Protein AF-A0A7X6S713-F1 (afdb_monomer_lite)

pLDDT: mean 85.96, std 11.13, range [54.59, 96.81]

Structure (mmCIF, N/CA/C/O backbone):
data_AF-A0A7X6S713-F1
#
_entry.id   AF-A0A7X6S713-F1
#
loop_
_atom_site.group_PDB
_atom_site.id
_atom_site.type_symbol
_atom_site.label_a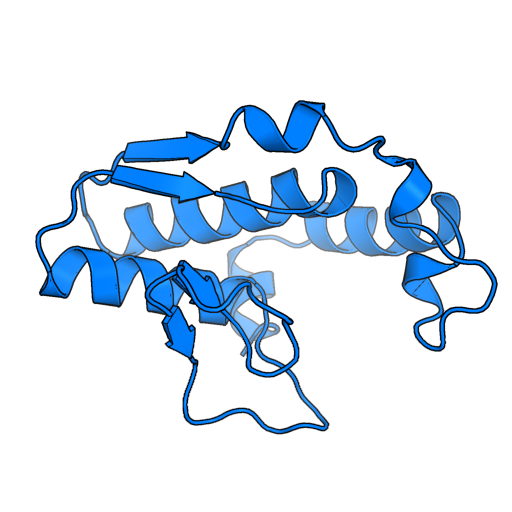tom_id
_atom_site.label_alt_id
_atom_site.label_comp_id
_atom_site.label_asym_id
_atom_site.label_entity_id
_atom_site.label_seq_id
_atom_site.pdbx_PDB_ins_code
_atom_site.Cartn_x
_atom_site.Cartn_y
_atom_site.Cartn_z
_atom_site.occupancy
_atom_site.B_iso_or_equiv
_atom_site.auth_seq_id
_atom_site.auth_comp_id
_atom_site.auth_asym_id
_atom_site.auth_atom_id
_atom_site.pdbx_PDB_model_num
ATOM 1 N N . MET A 1 1 ? -12.293 10.058 -0.922 1.00 71.44 1 MET A N 1
ATOM 2 C CA . MET A 1 1 ? -10.962 9.510 -1.244 1.00 71.44 1 MET A CA 1
ATOM 3 C C . MET A 1 1 ? -9.883 10.324 -0.546 1.00 71.44 1 MET A C 1
ATOM 5 O O . MET A 1 1 ? -10.041 11.534 -0.443 1.00 71.44 1 MET A O 1
ATOM 9 N N . TYR A 1 2 ? -8.839 9.679 -0.028 1.00 68.50 2 TYR A N 1
ATOM 10 C CA . TYR A 1 2 ? -7.678 10.348 0.569 1.00 68.50 2 TYR A CA 1
ATOM 11 C C . TYR A 1 2 ? -6.444 9.944 -0.227 1.00 68.50 2 TYR A C 1
ATOM 13 O O . TYR A 1 2 ? -6.177 8.750 -0.354 1.00 68.50 2 TYR A O 1
ATOM 21 N N . THR A 1 3 ? -5.769 10.914 -0.831 1.00 67.75 3 THR A N 1
ATOM 22 C CA . THR A 1 3 ? -4.793 10.662 -1.899 1.00 67.75 3 THR A CA 1
ATOM 23 C C . THR A 1 3 ? -3.830 11.836 -2.065 1.00 67.75 3 THR A C 1
ATOM 25 O O . THR A 1 3 ? -3.992 12.869 -1.411 1.00 67.75 3 THR A O 1
ATOM 28 N N . GLN A 1 4 ? -2.832 11.636 -2.920 1.00 68.19 4 GLN A N 1
ATOM 29 C CA . GLN A 1 4 ? -1.803 12.604 -3.288 1.00 68.19 4 GLN A CA 1
ATOM 30 C C . GLN A 1 4 ? -2.297 13.593 -4.353 1.00 68.19 4 GLN A C 1
ATOM 32 O O . GLN A 1 4 ? -3.307 13.318 -5.009 1.00 68.19 4 GLN A O 1
ATOM 37 N N . LEU A 1 5 ? -1.626 14.739 -4.511 1.00 63.94 5 LEU A N 1
ATOM 38 C CA . LEU A 1 5 ? -2.022 15.808 -5.443 1.00 63.94 5 LEU A CA 1
ATOM 39 C C . LEU A 1 5 ? -1.841 15.423 -6.915 1.00 63.94 5 LEU A C 1
ATOM 41 O O . LEU A 1 5 ? -2.551 15.941 -7.772 1.00 63.94 5 LEU A O 1
ATOM 45 N N . ASP A 1 6 ? -0.914 14.515 -7.214 1.00 63.25 6 ASP A N 1
ATOM 46 C CA . ASP A 1 6 ? -0.593 14.061 -8.572 1.00 63.25 6 ASP A CA 1
ATOM 47 C C . ASP A 1 6 ? -1.580 13.016 -9.123 1.00 63.25 6 ASP A C 1
ATOM 49 O O . ASP A 1 6 ? -1.460 12.578 -10.270 1.00 63.25 6 ASP A O 1
ATOM 53 N N . VAL A 1 7 ? -2.585 12.627 -8.334 1.00 64.81 7 VAL A N 1
ATOM 54 C CA . VAL A 1 7 ? -3.629 11.695 -8.759 1.00 64.81 7 VAL A CA 1
ATOM 55 C C . VAL A 1 7 ? -4.784 12.470 -9.388 1.00 64.81 7 VAL A C 1
ATOM 57 O O . VAL A 1 7 ? -5.466 13.239 -8.715 1.00 64.81 7 VAL A O 1
ATOM 60 N N . CYS A 1 8 ? -5.038 12.231 -10.678 1.00 64.44 8 CYS A N 1
ATOM 61 C CA . CYS A 1 8 ? -6.231 12.731 -11.361 1.00 64.44 8 CYS A CA 1
ATOM 62 C C . CYS A 1 8 ? -7.475 11.970 -10.891 1.00 64.44 8 CYS A C 1
ATOM 64 O O . CYS A 1 8 ? -7.479 10.740 -10.837 1.00 64.44 8 CYS A O 1
ATOM 66 N N . ILE A 1 9 ? -8.532 12.704 -10.551 1.00 70.38 9 ILE A N 1
ATOM 67 C CA . ILE A 1 9 ? -9.743 12.149 -9.944 1.00 70.38 9 ILE A CA 1
ATOM 68 C C . ILE A 1 9 ? -10.944 12.745 -10.654 1.00 70.38 9 ILE A C 1
ATOM 70 O O . ILE A 1 9 ? -10.964 13.944 -10.934 1.00 70.38 9 ILE A O 1
ATOM 74 N N . GLU A 1 10 ? -11.943 11.912 -10.933 1.00 72.00 10 GLU A N 1
ATOM 75 C CA . GLU A 1 10 ? -13.193 12.387 -11.511 1.00 72.00 10 GLU A CA 1
ATOM 76 C C . GLU A 1 10 ? -13.890 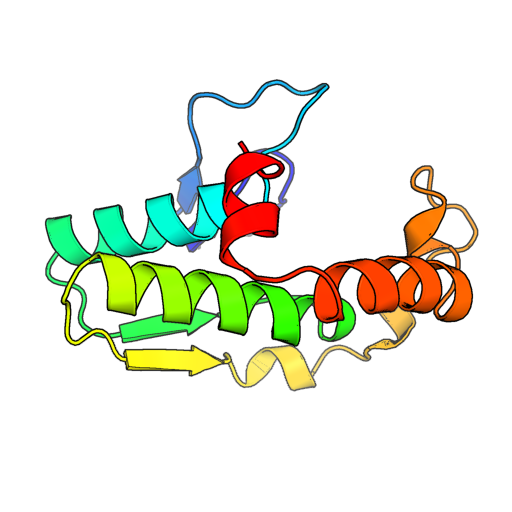13.404 -10.585 1.00 72.00 10 GLU A C 1
ATOM 78 O O . GLU A 1 10 ? -13.851 13.243 -9.359 1.00 72.00 10 GLU A O 1
ATOM 83 N N . PRO A 1 11 ? -14.549 14.440 -11.140 1.00 66.38 11 PRO A N 1
ATOM 84 C CA . PRO A 1 11 ? -15.097 15.558 -10.363 1.00 66.38 11 PRO A CA 1
ATOM 85 C C . PRO A 1 11 ? -16.087 15.152 -9.261 1.00 66.38 11 PRO A C 1
ATOM 87 O O . PRO A 1 11 ? -16.202 15.844 -8.250 1.00 66.38 11 PRO A O 1
ATOM 90 N N . ASP A 1 12 ? -16.778 14.023 -9.436 1.00 72.31 12 ASP A N 1
ATOM 91 C CA . ASP A 1 12 ? -17.868 13.583 -8.558 1.00 72.31 12 ASP A CA 1
ATOM 92 C C . ASP A 1 12 ? -17.389 12.851 -7.292 1.00 72.31 12 ASP A C 1
ATOM 94 O O . ASP A 1 12 ? -18.174 12.535 -6.391 1.00 72.31 12 ASP A O 1
ATOM 98 N N . VAL A 1 13 ? -16.083 12.604 -7.163 1.00 71.19 13 VAL A N 1
ATOM 99 C CA . VAL A 1 13 ? -15.510 11.973 -5.974 1.00 71.19 13 VAL A CA 1
ATOM 100 C C . VAL A 1 13 ? -15.143 13.049 -4.954 1.00 71.19 13 VAL A C 1
ATOM 102 O O . VAL A 1 13 ? -14.330 13.928 -5.213 1.00 71.19 13 VAL A O 1
ATOM 105 N N . LYS A 1 14 ? -15.666 12.964 -3.723 1.00 73.12 14 LYS A N 1
ATOM 106 C CA . LYS A 1 14 ? -15.183 13.821 -2.623 1.00 73.12 14 LYS A CA 1
ATOM 107 C C . LYS A 1 14 ? -13.751 13.439 -2.251 1.00 73.12 14 LYS A C 1
ATOM 109 O O . LYS A 1 14 ? -13.516 12.344 -1.725 1.00 73.12 14 LYS A O 1
ATOM 114 N N . VAL A 1 15 ? -12.804 14.349 -2.462 1.00 72.06 15 VAL A N 1
ATOM 115 C CA . VAL A 1 15 ? -11.374 14.126 -2.204 1.00 72.06 15 VAL A CA 1
ATOM 116 C C . VAL A 1 15 ? -10.883 14.968 -1.033 1.00 72.06 15 VAL A C 1
ATOM 118 O O . VAL A 1 15 ? -11.229 16.137 -0.896 1.00 72.06 15 VAL A O 1
ATOM 121 N N . LYS A 1 16 ? -10.050 14.365 -0.184 1.00 71.31 16 LYS A N 1
ATOM 122 C CA . LYS A 1 16 ? -9.173 15.075 0.744 1.00 71.31 16 LYS A CA 1
ATOM 123 C C . LYS A 1 16 ? -7.732 14.821 0.322 1.00 71.31 16 LYS A C 1
ATOM 125 O O . LYS A 1 16 ? -7.260 13.691 0.433 1.00 71.31 16 LYS A O 1
ATOM 130 N N . TYR A 1 17 ? -7.072 15.863 -0.161 1.00 65.69 17 TYR A N 1
ATOM 131 C CA . TYR A 1 17 ? -5.663 15.809 -0.528 1.00 65.69 17 TYR A CA 1
ATOM 132 C C . TYR A 1 17 ? -4.768 15.930 0.705 1.00 65.69 17 TYR A C 1
ATOM 134 O O . TYR A 1 17 ? -5.165 16.499 1.730 1.00 65.69 17 TYR A O 1
ATOM 142 N N . ILE A 1 18 ? -3.555 15.399 0.601 1.00 65.25 18 ILE A N 1
ATOM 143 C CA . ILE A 1 18 ? -2.466 15.752 1.509 1.00 65.25 18 ILE A CA 1
ATOM 144 C C . ILE A 1 18 ? -2.036 17.177 1.130 1.00 65.25 18 ILE A C 1
ATOM 146 O O . ILE A 1 18 ? -1.692 17.438 -0.013 1.00 65.25 18 ILE A O 1
ATOM 150 N N . ILE A 1 19 ? -2.169 18.121 2.066 1.00 54.59 19 ILE A N 1
ATOM 151 C CA . ILE A 1 19 ? -2.030 19.568 1.795 1.00 54.59 19 ILE A CA 1
ATOM 152 C C . ILE A 1 19 ? -0.549 20.002 1.778 1.00 54.59 19 ILE A C 1
ATOM 154 O O . ILE A 1 19 ? -0.213 21.038 1.218 1.00 54.59 19 ILE A O 1
ATOM 158 N N . GLU A 1 20 ? 0.341 19.189 2.351 1.00 56.56 20 GLU A N 1
ATOM 159 C CA . GLU A 1 20 ? 1.784 19.436 2.446 1.00 56.56 20 GLU A CA 1
ATOM 160 C C . GLU A 1 20 ? 2.541 18.349 1.670 1.00 56.56 20 GLU A C 1
ATOM 162 O O . GLU A 1 20 ? 3.049 17.394 2.258 1.00 56.56 20 GLU A O 1
ATOM 167 N N . GLU A 1 21 ? 2.561 18.444 0.340 1.00 60.84 21 GLU A N 1
ATOM 168 C CA . GLU A 1 21 ? 3.404 17.586 -0.499 1.00 60.84 21 GLU A CA 1
ATOM 169 C C . GLU A 1 21 ? 4.597 18.382 -1.019 1.00 60.84 21 GLU A C 1
ATOM 171 O O . GLU A 1 21 ? 4.433 19.464 -1.582 1.00 60.84 21 GLU A O 1
ATOM 176 N N . ASP A 1 22 ? 5.796 17.833 -0.837 1.00 60.16 22 ASP A N 1
ATOM 177 C CA . ASP A 1 22 ? 6.972 18.242 -1.593 1.00 60.16 22 ASP A CA 1
ATOM 178 C C . ASP A 1 22 ? 6.892 17.561 -2.974 1.00 60.16 22 ASP A C 1
ATOM 180 O O . ASP A 1 22 ? 6.901 16.326 -3.031 1.00 60.16 22 ASP A O 1
ATOM 184 N N . PRO A 1 23 ? 6.800 18.314 -4.087 1.00 59.25 23 PRO A N 1
ATOM 185 C CA . PRO A 1 23 ? 6.756 17.736 -5.429 1.00 59.25 23 PRO A CA 1
ATOM 186 C C . PRO A 1 23 ? 7.975 16.863 -5.757 1.00 59.25 23 PRO A C 1
ATOM 188 O O . PRO A 1 23 ? 7.870 15.950 -6.577 1.00 59.25 23 PRO A O 1
ATOM 191 N N . GLU A 1 24 ? 9.127 17.119 -5.127 1.00 61.38 24 GLU A N 1
ATOM 192 C CA . GLU A 1 24 ? 10.345 16.323 -5.306 1.00 61.38 24 GLU A CA 1
ATOM 193 C C . GLU A 1 24 ? 10.358 15.065 -4.424 1.00 61.38 24 GLU A C 1
ATOM 195 O O . GLU A 1 24 ? 11.052 14.092 -4.734 1.00 61.38 24 GLU A O 1
ATOM 200 N N . ASN A 1 25 ? 9.556 15.045 -3.356 1.00 65.38 25 ASN A N 1
ATOM 201 C CA . ASN A 1 25 ? 9.469 13.939 -2.410 1.00 65.38 25 ASN A CA 1
ATOM 202 C C . ASN A 1 25 ? 8.004 13.597 -2.077 1.00 65.38 25 ASN A C 1
ATOM 204 O O . ASN A 1 25 ? 7.520 13.892 -0.977 1.00 65.38 25 ASN A O 1
ATOM 208 N N . PRO A 1 26 ? 7.280 12.965 -3.021 1.00 71.25 26 PRO A N 1
ATOM 209 C CA . PRO A 1 26 ? 5.877 12.627 -2.831 1.00 71.25 26 PRO A CA 1
ATOM 210 C C . PRO A 1 26 ? 5.703 11.685 -1.631 1.00 71.25 26 PRO A C 1
ATOM 212 O O . PRO A 1 26 ? 6.539 10.796 -1.418 1.00 71.25 26 PRO A O 1
ATOM 215 N N . PRO A 1 27 ? 4.604 11.811 -0.862 1.00 77.75 27 PRO A N 1
ATOM 216 C CA . PRO A 1 27 ? 4.431 11.026 0.345 1.00 77.75 27 PRO A CA 1
ATOM 217 C C . PRO A 1 27 ? 4.451 9.523 0.073 1.00 77.75 27 PRO A C 1
ATOM 219 O O . PRO A 1 27 ? 3.882 8.976 -0.873 1.00 77.75 27 PRO A O 1
ATOM 222 N N . THR A 1 28 ? 5.124 8.822 0.968 1.00 86.25 28 THR A N 1
ATOM 223 C CA . THR A 1 28 ? 5.230 7.374 0.962 1.00 86.25 28 THR A CA 1
ATOM 224 C C . THR A 1 28 ? 3.884 6.721 1.273 1.00 86.25 28 THR A C 1
ATOM 226 O O . THR A 1 28 ? 3.028 7.271 1.971 1.00 86.25 28 THR A O 1
ATOM 229 N N . THR A 1 29 ? 3.717 5.465 0.839 1.00 89.50 29 THR A N 1
ATOM 230 C CA . THR A 1 29 ? 2.529 4.660 1.175 1.00 89.50 29 THR A CA 1
ATOM 231 C C . THR A 1 29 ? 2.273 4.602 2.690 1.00 89.50 29 THR A C 1
ATOM 233 O O . THR A 1 29 ? 1.118 4.619 3.114 1.00 89.50 29 THR A O 1
ATOM 236 N N . TRP A 1 30 ? 3.330 4.625 3.509 1.00 91.56 30 TRP A N 1
ATOM 237 C CA . TRP A 1 30 ? 3.227 4.674 4.965 1.00 91.56 30 TRP A CA 1
ATOM 238 C C . TRP A 1 30 ? 2.625 5.981 5.494 1.00 91.56 30 TRP A C 1
ATOM 240 O O . TRP A 1 30 ? 1.715 5.945 6.326 1.00 91.56 30 TRP A O 1
ATOM 250 N N . GLN A 1 31 ? 3.090 7.134 5.003 1.00 88.69 31 GLN A N 1
ATOM 251 C CA . GLN A 1 31 ? 2.543 8.438 5.394 1.00 88.69 31 GLN A CA 1
ATOM 252 C C . GLN A 1 31 ? 1.059 8.544 5.012 1.00 88.69 31 GLN A C 1
ATOM 254 O O . GLN A 1 31 ? 0.236 8.931 5.846 1.00 88.69 31 GLN A O 1
ATOM 259 N N . ILE A 1 32 ? 0.701 8.097 3.802 1.00 89.38 32 ILE A N 1
ATOM 260 C CA . ILE A 1 32 ? -0.691 8.054 3.332 1.00 89.38 32 ILE A CA 1
ATOM 261 C C . ILE A 1 32 ? -1.533 7.151 4.239 1.00 89.38 32 ILE A C 1
ATOM 263 O O . ILE A 1 32 ? -2.584 7.573 4.720 1.00 89.38 32 ILE A O 1
ATOM 267 N N . ALA A 1 33 ? -1.064 5.936 4.537 1.00 92.75 33 ALA A N 1
ATOM 268 C CA . ALA A 1 33 ? -1.769 4.987 5.396 1.00 92.75 33 ALA A CA 1
ATOM 269 C C . ALA A 1 33 ? -2.078 5.569 6.785 1.00 92.75 33 ALA A C 1
ATOM 271 O O . ALA A 1 33 ? -3.208 5.467 7.269 1.00 92.75 33 ALA A O 1
ATOM 272 N N . ARG A 1 34 ? -1.105 6.242 7.412 1.00 92.25 34 ARG A N 1
ATOM 273 C CA . AR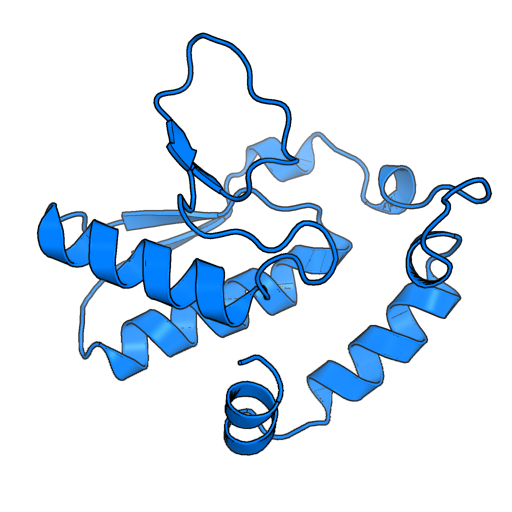G A 1 34 ? -1.316 6.928 8.696 1.00 92.25 34 ARG A CA 1
ATOM 274 C C . ARG A 1 34 ? -2.320 8.073 8.582 1.00 92.25 34 ARG A C 1
ATOM 276 O O . ARG A 1 34 ? -3.164 8.226 9.467 1.00 92.25 34 ARG A O 1
ATOM 283 N N . GLY A 1 35 ? -2.245 8.857 7.507 1.00 89.88 35 GLY A N 1
ATOM 284 C CA . GLY A 1 35 ? -3.189 9.936 7.217 1.00 89.88 35 GLY A CA 1
ATOM 285 C C . GLY A 1 35 ? -4.629 9.431 7.101 1.00 89.88 35 GLY A C 1
ATOM 286 O O . GLY A 1 35 ? -5.515 9.957 7.778 1.00 89.88 35 GLY A O 1
ATOM 287 N N . VAL A 1 36 ? -4.837 8.354 6.335 1.00 92.38 36 VAL A N 1
ATOM 288 C CA . VAL A 1 36 ? -6.140 7.688 6.170 1.00 92.38 36 VAL A CA 1
ATOM 289 C C . VAL A 1 36 ? -6.692 7.210 7.508 1.00 92.38 36 VAL A C 1
ATOM 291 O O . VAL A 1 36 ? -7.838 7.508 7.828 1.00 92.38 36 VAL A O 1
ATOM 294 N N . VAL A 1 37 ? -5.898 6.493 8.310 1.00 94.25 37 VAL A N 1
ATOM 295 C CA . VAL A 1 37 ? -6.366 5.946 9.596 1.00 94.25 37 VAL A CA 1
ATOM 296 C C . VAL A 1 37 ? -6.700 7.060 10.588 1.00 94.25 37 VAL A C 1
ATOM 298 O O . VAL A 1 37 ? -7.717 6.988 11.279 1.00 94.25 37 VAL A O 1
ATOM 301 N N . ARG A 1 38 ? -5.894 8.129 10.632 1.00 92.56 38 ARG A N 1
ATOM 302 C CA . ARG A 1 38 ? -6.178 9.309 11.460 1.00 92.56 38 ARG A CA 1
ATOM 303 C C . ARG A 1 38 ? -7.495 9.965 11.055 1.00 92.56 38 ARG A C 1
ATOM 305 O O . ARG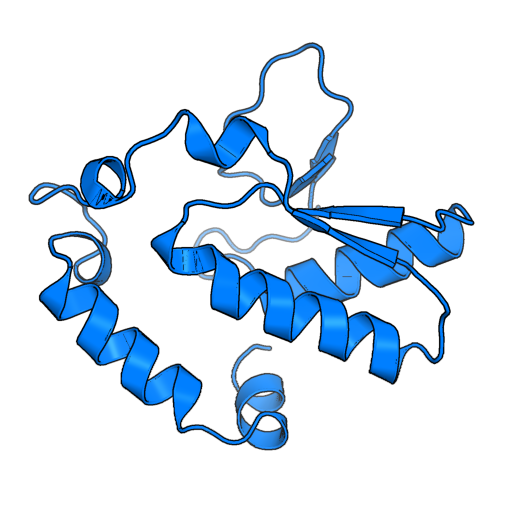 A 1 38 ? -8.313 10.251 11.927 1.00 92.56 38 ARG A O 1
ATOM 312 N N . LEU A 1 39 ? -7.706 10.173 9.756 1.00 89.38 39 LEU A N 1
ATOM 313 C CA . LEU A 1 39 ? -8.943 10.742 9.226 1.00 89.38 39 LEU A CA 1
ATOM 314 C C . LEU A 1 39 ? -10.147 9.845 9.535 1.00 89.38 39 LEU A C 1
ATOM 316 O O . LEU A 1 39 ? -11.167 10.336 10.013 1.00 89.38 39 LEU A O 1
ATOM 320 N N . ALA A 1 40 ? -10.015 8.538 9.306 1.00 91.44 40 ALA A N 1
ATOM 321 C CA . ALA A 1 40 ? -11.062 7.570 9.595 1.00 91.44 40 ALA A CA 1
ATOM 322 C C . ALA A 1 40 ? -11.462 7.622 11.074 1.00 91.44 40 ALA A C 1
ATOM 324 O O . ALA A 1 40 ? -12.644 7.699 11.392 1.00 91.44 40 ALA A O 1
ATOM 325 N N . ASN A 1 41 ? -10.482 7.699 11.977 1.00 89.75 41 ASN A N 1
ATOM 326 C CA . ASN A 1 41 ? -10.733 7.848 13.406 1.00 89.75 41 ASN A CA 1
ATOM 327 C C . ASN A 1 41 ? -11.427 9.178 13.755 1.00 89.75 41 ASN A C 1
ATOM 329 O O . ASN A 1 41 ? -12.387 9.171 14.518 1.00 89.75 41 ASN A O 1
ATOM 333 N N . GLN A 1 42 ? -10.991 10.307 13.186 1.00 90.44 42 GLN A N 1
ATOM 334 C CA . GLN A 1 42 ? -11.628 11.618 13.403 1.00 90.44 42 GLN A CA 1
ATOM 335 C C . GLN A 1 42 ? -13.088 11.652 12.936 1.00 90.44 42 GLN A C 1
ATOM 337 O O . GLN A 1 42 ? -13.904 12.364 13.511 1.00 90.44 42 GLN A O 1
ATOM 342 N N . GLN A 1 43 ? -13.413 10.889 11.894 1.00 90.94 43 GLN A N 1
ATOM 343 C CA . GLN A 1 43 ? -14.746 10.841 11.294 1.00 90.94 43 GLN A CA 1
ATOM 344 C C . GLN A 1 43 ? -15.571 9.629 11.744 1.00 90.94 43 GLN A C 1
ATOM 346 O O . GLN A 1 43 ? -16.645 9.393 11.202 1.00 90.94 43 GLN A O 1
ATOM 351 N N . SER A 1 44 ? -15.086 8.853 12.722 1.00 92.44 44 SER A N 1
ATOM 352 C CA . SER A 1 44 ? -15.728 7.613 13.184 1.00 92.44 44 SER A CA 1
ATOM 353 C C . SER A 1 44 ? -16.019 6.594 12.067 1.00 92.44 44 SER A C 1
ATOM 355 O O . SER A 1 44 ? -16.943 5.790 12.169 1.00 92.44 44 SER A O 1
ATOM 357 N N . ILE A 1 45 ? -15.210 6.594 11.005 1.00 92.50 45 ILE A N 1
ATOM 358 C CA . ILE A 1 45 ? -15.293 5.633 9.903 1.00 92.50 45 ILE A CA 1
ATOM 359 C C . ILE A 1 45 ? -14.781 4.275 10.388 1.00 92.50 45 ILE A C 1
ATOM 361 O O . ILE A 1 45 ? -13.682 4.163 10.931 1.00 92.50 45 ILE A O 1
ATOM 365 N N . LYS A 1 46 ? -15.580 3.231 10.156 1.00 94.06 46 LYS A N 1
ATOM 366 C CA . LYS A 1 46 ? -15.281 1.850 10.568 1.00 94.06 46 LYS A CA 1
ATOM 367 C C . LYS A 1 46 ? -14.752 0.966 9.449 1.00 94.06 46 LYS A C 1
ATOM 369 O O . LYS A 1 46 ? -14.288 -0.131 9.733 1.00 94.06 46 LYS A O 1
ATOM 374 N N . LYS A 1 47 ? -14.790 1.441 8.202 1.00 95.81 47 LYS A N 1
ATOM 375 C CA . LYS A 1 47 ? -14.372 0.684 7.023 1.00 95.81 47 LYS A CA 1
ATOM 376 C C . LYS A 1 47 ? -13.552 1.546 6.073 1.00 95.81 47 LYS A C 1
ATOM 378 O O . LYS A 1 47 ? -13.971 2.639 5.703 1.00 95.81 47 LYS A O 1
ATOM 383 N N . ILE A 1 48 ? -12.396 1.037 5.668 1.00 94.69 48 ILE A N 1
ATOM 384 C CA . ILE A 1 48 ? -11.532 1.609 4.637 1.00 94.69 48 ILE A CA 1
ATOM 385 C C . ILE A 1 48 ? -11.572 0.675 3.428 1.00 94.69 48 ILE A C 1
ATOM 387 O O . ILE A 1 48 ? -11.228 -0.502 3.538 1.00 94.69 48 ILE A O 1
ATOM 391 N N . LEU A 1 49 ? -11.958 1.216 2.273 1.00 94.19 49 LEU A N 1
ATOM 392 C CA . LEU A 1 49 ? -11.825 0.553 0.977 1.00 94.19 49 LEU A CA 1
ATOM 393 C C . LEU A 1 49 ? -10.532 1.020 0.305 1.00 94.19 49 LEU A C 1
ATOM 395 O O . LEU A 1 49 ? -10.304 2.219 0.145 1.00 94.19 49 LEU A O 1
ATOM 399 N N . ILE A 1 50 ? -9.678 0.071 -0.064 1.00 93.56 50 ILE A N 1
ATOM 400 C CA . ILE A 1 50 ? -8.422 0.313 -0.768 1.00 93.56 50 ILE A CA 1
ATOM 401 C C . ILE A 1 50 ? -8.666 0.197 -2.267 1.00 93.56 50 ILE A C 1
ATOM 403 O O . ILE A 1 50 ? -9.037 -0.866 -2.763 1.00 93.56 50 ILE A O 1
ATOM 407 N N . VAL A 1 51 ? -8.365 1.282 -2.974 1.00 90.38 51 VAL A N 1
ATOM 408 C CA . VAL A 1 51 ? -8.257 1.332 -4.431 1.00 90.38 51 VAL A CA 1
ATOM 409 C C . VAL A 1 51 ? -6.787 1.569 -4.753 1.00 90.38 51 VAL A C 1
ATOM 411 O O . VAL A 1 51 ? -6.223 2.596 -4.380 1.00 90.38 51 VAL A O 1
ATOM 414 N N . ALA A 1 52 ? -6.131 0.593 -5.372 1.00 90.69 52 ALA A N 1
ATOM 415 C CA . ALA A 1 52 ? -4.725 0.687 -5.745 1.00 90.69 52 ALA A CA 1
ATOM 416 C C . ALA A 1 52 ? -4.444 -0.192 -6.961 1.00 90.69 52 ALA A C 1
ATOM 418 O O . ALA A 1 52 ? -5.069 -1.239 -7.132 1.00 90.69 52 ALA A O 1
ATOM 419 N N . ALA A 1 53 ? -3.448 0.189 -7.763 1.00 90.50 53 ALA A N 1
ATOM 420 C CA . ALA A 1 53 ? -2.943 -0.683 -8.813 1.00 90.50 53 ALA A CA 1
ATOM 421 C C . ALA A 1 53 ? -2.496 -2.027 -8.211 1.00 90.50 53 ALA A C 1
ATOM 423 O O . ALA A 1 53 ? -1.781 -2.063 -7.203 1.00 90.50 53 ALA A O 1
ATOM 424 N N . LYS A 1 54 ? -2.873 -3.135 -8.857 1.00 91.81 54 LYS A N 1
ATOM 425 C CA . LYS A 1 54 ? -2.565 -4.508 -8.418 1.00 91.81 54 LYS A CA 1
ATOM 426 C C . LYS A 1 54 ? -1.098 -4.718 -7.975 1.00 91.81 54 LYS A C 1
ATOM 428 O O . LYS A 1 54 ? -0.896 -5.264 -6.888 1.00 91.81 54 LYS A O 1
ATOM 433 N N . PRO A 1 55 ? -0.061 -4.196 -8.674 1.00 92.06 55 PRO A N 1
ATOM 434 C CA . PRO A 1 55 ? 1.335 -4.363 -8.243 1.00 92.06 55 PRO A CA 1
ATOM 435 C C . PRO A 1 55 ? 1.675 -3.689 -6.901 1.00 92.06 55 PRO A C 1
ATOM 437 O O . PRO A 1 55 ? 2.639 -4.079 -6.239 1.00 92.06 55 PRO A O 1
ATOM 440 N N . HIS A 1 56 ? 0.909 -2.670 -6.504 1.00 89.88 56 HIS A N 1
ATOM 441 C CA . HIS A 1 56 ? 1.081 -1.903 -5.267 1.00 89.88 56 HIS A CA 1
ATOM 442 C C . HIS A 1 56 ? 0.258 -2.452 -4.100 1.00 89.88 56 HIS A C 1
ATOM 444 O O . HIS A 1 56 ? 0.560 -2.144 -2.944 1.00 89.88 56 HIS A O 1
ATOM 450 N N . LEU A 1 57 ? -0.779 -3.241 -4.393 1.00 93.56 57 LEU A N 1
ATOM 451 C CA . LEU A 1 57 ? -1.844 -3.583 -3.455 1.00 93.56 57 LEU A CA 1
ATOM 452 C C . LEU A 1 57 ? -1.316 -4.186 -2.150 1.00 93.56 57 LEU A C 1
ATOM 454 O O . LEU A 1 57 ? -1.734 -3.785 -1.065 1.00 93.56 57 LEU A O 1
ATOM 458 N N . TRP A 1 58 ? -0.345 -5.097 -2.243 1.00 94.50 58 TRP A N 1
ATOM 459 C CA . TRP A 1 58 ? 0.246 -5.749 -1.073 1.00 94.50 58 TRP A CA 1
ATOM 460 C C . TRP A 1 58 ? 0.871 -4.740 -0.094 1.00 94.50 58 TRP A C 1
ATOM 462 O O . TRP A 1 58 ? 0.729 -4.896 1.120 1.00 94.50 58 TRP A O 1
ATOM 472 N N . ARG A 1 59 ? 1.542 -3.696 -0.607 1.00 93.81 59 ARG A N 1
ATOM 473 C CA . ARG A 1 59 ? 2.203 -2.676 0.217 1.00 93.81 59 ARG A CA 1
ATOM 474 C C . ARG A 1 59 ? 1.169 -1.774 0.870 1.00 93.81 59 ARG A C 1
ATOM 476 O O . ARG A 1 59 ? 1.260 -1.532 2.068 1.00 93.81 59 ARG A O 1
ATOM 483 N N . VAL A 1 60 ? 0.169 -1.335 0.105 1.00 95.06 60 VAL A N 1
ATOM 484 C CA . VAL A 1 60 ? -0.923 -0.500 0.628 1.00 95.06 60 VAL A CA 1
ATOM 485 C C . VAL A 1 60 ? -1.665 -1.237 1.741 1.00 95.06 60 VAL A C 1
ATOM 487 O O . VAL A 1 60 ? -1.838 -0.696 2.830 1.00 95.06 60 VAL A O 1
ATOM 490 N N . LEU A 1 61 ? -2.019 -2.505 1.518 1.00 96.25 61 LEU A N 1
ATOM 491 C CA . LEU A 1 61 ? -2.661 -3.344 2.529 1.00 96.25 61 LEU A CA 1
ATOM 492 C C . LEU A 1 61 ? -1.805 -3.496 3.785 1.00 96.25 61 LEU A C 1
ATOM 494 O O . LEU A 1 61 ? -2.323 -3.351 4.890 1.00 96.25 61 LEU A O 1
ATOM 498 N N . ARG A 1 62 ? -0.511 -3.798 3.626 1.00 95.88 62 ARG A N 1
ATOM 499 C CA . ARG A 1 62 ? 0.426 -3.928 4.748 1.00 95.88 62 ARG A CA 1
ATOM 500 C C . ARG A 1 62 ? 0.460 -2.646 5.578 1.00 95.88 62 ARG A C 1
ATOM 502 O O . ARG A 1 62 ? 0.284 -2.712 6.791 1.00 95.88 62 ARG A O 1
ATOM 509 N N . ASP A 1 63 ? 0.666 -1.507 4.926 1.00 95.94 63 ASP A N 1
ATOM 510 C CA . ASP A 1 63 ? 0.877 -0.224 5.592 1.00 95.94 63 ASP A CA 1
ATOM 511 C C . ASP A 1 63 ? -0.410 0.267 6.275 1.00 95.94 63 ASP A C 1
ATOM 513 O O . ASP A 1 63 ? -0.364 0.670 7.435 1.00 95.94 63 ASP A O 1
ATOM 517 N N . VAL A 1 64 ? -1.574 0.148 5.621 1.00 96.50 64 VAL A N 1
ATOM 518 C CA . VAL A 1 64 ? -2.875 0.510 6.218 1.00 96.50 64 VAL A CA 1
ATOM 519 C C . VAL A 1 64 ? -3.208 -0.395 7.400 1.00 96.50 64 VAL A C 1
ATOM 521 O O . VAL A 1 64 ? -3.542 0.106 8.472 1.00 96.50 64 VAL A O 1
ATOM 524 N N . LYS A 1 65 ? -3.069 -1.721 7.261 1.00 96.62 65 LYS A N 1
ATOM 525 C CA . LYS A 1 65 ? -3.327 -2.652 8.374 1.00 96.62 65 LYS A CA 1
ATOM 526 C C . LYS A 1 65 ? -2.400 -2.383 9.555 1.00 96.62 65 LYS A C 1
ATOM 528 O O . LYS A 1 65 ? -2.839 -2.441 10.701 1.00 96.62 65 LYS A O 1
ATOM 533 N N . GLN A 1 66 ? -1.136 -2.069 9.291 1.00 96.19 66 GLN A N 1
ATOM 534 C CA . GLN A 1 66 ? -0.187 -1.729 10.342 1.00 96.19 66 GLN A CA 1
ATOM 535 C C . GLN A 1 66 ? -0.526 -0.390 11.008 1.00 96.19 66 GLN A C 1
ATOM 537 O O . GLN A 1 66 ? -0.472 -0.305 12.230 1.00 96.19 66 GLN A O 1
ATOM 542 N N . ALA A 1 67 ? -0.960 0.619 10.250 1.00 95.75 67 ALA A N 1
ATOM 543 C CA . ALA A 1 67 ? -1.426 1.887 10.806 1.00 95.75 67 ALA A CA 1
ATOM 544 C C . ALA A 1 67 ? -2.683 1.714 11.682 1.00 95.75 67 ALA A C 1
ATOM 546 O O . ALA A 1 67 ? -2.766 2.315 12.751 1.00 95.75 67 ALA A O 1
ATOM 547 N N . VAL A 1 68 ? -3.634 0.857 11.281 1.00 96.81 68 VAL A N 1
ATOM 548 C CA . VAL A 1 68 ? -4.816 0.511 12.097 1.00 96.81 68 VAL A CA 1
ATOM 549 C C . VAL A 1 68 ? -4.397 -0.153 13.411 1.00 96.81 68 VAL A C 1
ATOM 551 O O . VAL A 1 68 ? -4.881 0.237 14.475 1.00 96.81 68 VAL A O 1
ATOM 554 N N . ARG A 1 69 ? -3.455 -1.108 13.350 1.00 95.88 69 ARG A N 1
ATOM 555 C CA . ARG A 1 69 ? -2.894 -1.772 14.538 1.00 95.88 69 ARG A CA 1
ATOM 556 C C . ARG A 1 69 ? -2.213 -0.780 15.478 1.00 95.88 69 ARG A C 1
ATOM 558 O O . ARG A 1 69 ? -2.496 -0.799 16.668 1.00 95.88 69 ARG A O 1
ATOM 565 N N . GLU A 1 70 ? -1.353 0.098 14.958 1.00 95.00 70 GLU A N 1
ATOM 566 C CA . GLU A 1 70 ? -0.654 1.109 15.768 1.00 95.00 70 GLU A CA 1
ATOM 567 C C . GLU A 1 70 ? -1.611 2.133 16.390 1.00 95.00 70 GLU A C 1
ATOM 569 O O . GLU A 1 70 ? -1.359 2.618 17.489 1.00 95.00 70 GLU A O 1
ATOM 574 N N . ALA A 1 71 ? -2.730 2.437 15.728 1.00 93.81 71 ALA A N 1
ATOM 575 C CA . ALA A 1 71 ? -3.762 3.311 16.275 1.00 93.81 71 ALA A CA 1
ATOM 576 C C . ALA A 1 71 ? -4.634 2.637 17.355 1.00 93.81 71 ALA A C 1
ATOM 578 O O . ALA A 1 71 ? -5.422 3.328 18.006 1.00 93.81 71 ALA A O 1
ATOM 579 N N . GLY A 1 72 ? -4.538 1.310 17.522 1.00 93.81 72 GLY A N 1
ATOM 580 C CA . GLY A 1 72 ? -5.372 0.542 18.449 1.00 93.81 72 GLY A CA 1
ATOM 581 C C . GLY A 1 72 ? -6.863 0.633 18.116 1.00 93.81 72 GLY A C 1
ATOM 582 O O . GLY A 1 72 ? -7.686 0.787 19.016 1.00 93.81 72 GLY A O 1
ATOM 583 N N . LYS A 1 73 ? -7.218 0.636 16.822 1.00 90.75 73 LYS A N 1
ATOM 584 C CA . LYS A 1 73 ? -8.602 0.815 16.356 1.00 90.75 73 LYS A CA 1
ATOM 585 C C . LYS A 1 73 ? -9.146 -0.434 15.682 1.00 90.75 73 LYS A C 1
ATOM 587 O O . LYS A 1 73 ? -8.431 -1.147 14.988 1.00 90.75 73 LYS A O 1
ATOM 592 N N . GLU A 1 74 ? -10.453 -0.618 15.811 1.00 93.44 74 GLU A N 1
ATOM 593 C CA . GLU A 1 74 ? -11.225 -1.581 15.030 1.00 93.44 74 GLU A CA 1
ATOM 594 C C . GLU A 1 74 ? -11.742 -0.891 13.764 1.00 93.44 74 GLU A C 1
ATOM 596 O O . GLU A 1 74 ? -12.810 -0.275 13.755 1.00 93.44 74 GLU A O 1
ATOM 601 N N . ILE A 1 75 ? -10.922 -0.922 12.713 1.00 95.31 75 ILE A N 1
ATOM 602 C CA . ILE A 1 75 ? -11.279 -0.441 11.376 1.00 95.31 75 ILE A CA 1
ATOM 603 C C . ILE A 1 75 ? -11.106 -1.607 10.404 1.00 95.31 75 ILE A C 1
ATOM 605 O O . ILE A 1 75 ? -10.014 -2.163 10.276 1.00 95.31 75 ILE A O 1
ATOM 609 N N . GLU A 1 76 ? -12.183 -1.974 9.717 1.00 96.38 76 GLU A N 1
ATOM 610 C CA . GLU A 1 76 ? -12.176 -2.972 8.653 1.00 96.38 76 GLU A CA 1
ATOM 611 C C . GLU A 1 76 ? -11.413 -2.424 7.439 1.00 96.38 76 GLU A C 1
ATOM 613 O O . GLU A 1 76 ? -11.623 -1.286 7.018 1.00 96.38 76 GLU A O 1
ATOM 618 N N . VAL A 1 77 ? -10.518 -3.230 6.865 1.00 96.56 77 VAL A N 1
ATOM 619 C CA . VAL A 1 77 ? -9.733 -2.862 5.681 1.00 96.56 77 VAL A CA 1
ATOM 620 C C . VAL A 1 77 ? -10.049 -3.845 4.563 1.00 96.56 77 VAL A C 1
ATOM 622 O O . VAL A 1 77 ? -9.657 -5.012 4.632 1.00 96.56 77 VAL A O 1
ATOM 625 N N . CYS A 1 78 ? -10.718 -3.351 3.526 1.00 95.75 78 CYS A N 1
ATOM 626 C CA . CYS A 1 78 ? -11.145 -4.118 2.361 1.00 95.75 78 CYS A CA 1
ATOM 627 C C . CYS A 1 78 ? -10.470 -3.602 1.093 1.00 95.75 78 CYS A C 1
ATOM 629 O O . CYS A 1 78 ? -10.028 -2.456 1.030 1.00 95.75 78 CYS A O 1
ATOM 631 N N . VAL A 1 79 ? -10.415 -4.446 0.071 1.00 95.06 79 VAL A N 1
ATOM 632 C CA . VAL A 1 79 ? -9.995 -4.063 -1.279 1.00 95.06 79 VAL A CA 1
ATOM 633 C C . VAL A 1 79 ? -11.251 -3.823 -2.111 1.00 95.06 79 VAL A C 1
ATOM 635 O O . VAL A 1 79 ? -12.210 -4.575 -1.978 1.00 95.06 79 VAL A O 1
ATOM 638 N N . CYS A 1 80 ? -11.258 -2.762 -2.913 1.00 93.06 80 CYS A N 1
ATOM 639 C CA . CYS A 1 80 ? -12.336 -2.469 -3.857 1.00 93.06 80 CYS A CA 1
ATOM 640 C C . CYS A 1 80 ? -12.341 -3.526 -4.972 1.00 93.06 80 CYS A C 1
ATOM 642 O O . CYS A 1 80 ? -11.282 -3.792 -5.532 1.00 93.06 80 CYS A O 1
ATOM 644 N N . GLU A 1 81 ? -13.484 -4.119 -5.308 1.00 91.69 81 GLU A N 1
ATOM 645 C CA . GLU A 1 81 ? -13.554 -5.201 -6.309 1.00 91.69 81 GLU A CA 1
ATOM 646 C C . GLU A 1 81 ? -13.306 -4.687 -7.735 1.00 91.69 81 GLU A C 1
ATOM 648 O O . GLU A 1 81 ? -12.764 -5.389 -8.584 1.00 91.69 81 GLU A O 1
ATOM 653 N N . GLU A 1 82 ? -13.611 -3.416 -7.985 1.00 90.25 82 GLU A N 1
ATOM 654 C CA . GLU A 1 82 ? -13.460 -2.729 -9.265 1.00 90.25 82 GLU A CA 1
ATOM 655 C C . GLU A 1 82 ? -12.004 -2.665 -9.737 1.00 90.25 82 GLU A C 1
ATOM 657 O O . GLU A 1 82 ? -11.757 -2.517 -10.935 1.00 90.25 82 GLU A O 1
ATOM 662 N N . ILE A 1 83 ? -11.022 -2.852 -8.842 1.00 90.81 83 ILE A N 1
ATOM 663 C CA . ILE A 1 83 ? -9.619 -2.960 -9.266 1.00 90.81 83 ILE A CA 1
ATOM 664 C C . ILE A 1 83 ? -9.395 -4.164 -10.189 1.00 90.81 83 ILE A C 1
ATOM 666 O O . ILE A 1 83 ? -8.425 -4.178 -10.948 1.00 90.81 83 ILE A O 1
ATOM 670 N N . GLU A 1 84 ? -10.263 -5.180 -10.131 1.00 90.31 84 GLU A N 1
ATOM 671 C CA . GLU A 1 84 ? -10.141 -6.379 -10.956 1.00 90.31 84 GLU A CA 1
ATOM 672 C C . GLU A 1 84 ? -10.372 -6.104 -12.439 1.00 90.31 84 GLU A C 1
ATOM 674 O O . GLU A 1 84 ? -9.784 -6.788 -13.278 1.00 90.31 84 GLU A O 1
ATOM 679 N N . GLN A 1 85 ? -11.123 -5.046 -12.757 1.00 92.38 85 GLN A N 1
ATOM 680 C CA . GLN A 1 85 ? -11.397 -4.607 -14.127 1.00 92.38 85 GLN A CA 1
ATOM 681 C C . GLN A 1 85 ? -10.130 -4.134 -14.856 1.00 92.38 85 GLN A C 1
ATOM 683 O O . GLN A 1 85 ? -10.097 -4.096 -16.085 1.00 92.38 85 GLN A O 1
ATOM 688 N N . TYR A 1 86 ? -9.066 -3.809 -14.115 1.00 88.25 86 TYR A N 1
ATOM 689 C CA . TYR A 1 86 ? -7.819 -3.303 -14.670 1.00 88.25 86 TYR A CA 1
ATOM 690 C C . TYR A 1 86 ? -6.739 -4.398 -14.692 1.00 88.25 86 TYR A C 1
ATOM 692 O O . TYR A 1 86 ? -6.411 -4.988 -13.650 1.00 88.25 86 TYR A O 1
ATOM 700 N N . PRO A 1 87 ? -6.149 -4.698 -15.865 1.00 90.31 87 PRO A N 1
ATOM 701 C CA . PRO A 1 87 ? -5.106 -5.708 -15.966 1.00 90.31 87 PRO A CA 1
ATOM 702 C C . PRO A 1 87 ? -3.831 -5.237 -15.263 1.00 90.31 87 PRO A C 1
ATOM 704 O O . PRO A 1 87 ? -3.369 -4.121 -15.455 1.00 90.31 87 PRO A O 1
ATOM 707 N N . GLU A 1 88 ? -3.185 -6.114 -14.495 1.00 89.62 88 GLU A N 1
ATOM 708 C CA . GLU A 1 88 ? -1.982 -5.757 -13.725 1.00 89.62 88 GLU A CA 1
ATOM 709 C C . GLU A 1 88 ? -0.824 -5.245 -14.606 1.00 89.62 88 GLU A C 1
ATOM 711 O O . GLU A 1 88 ? 0.038 -4.498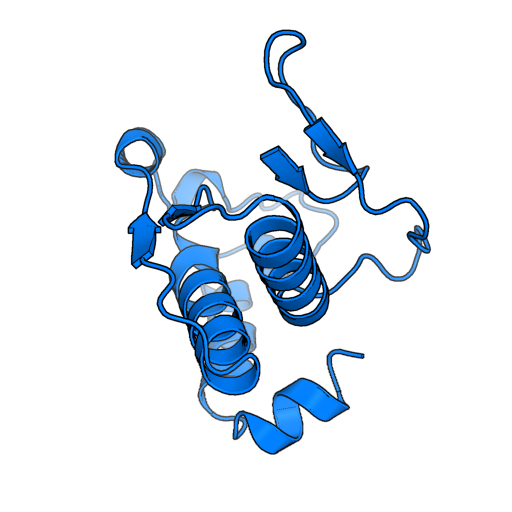 -14.141 1.00 89.62 88 GLU A O 1
ATOM 716 N N . ASN A 1 89 ? -0.771 -5.669 -15.871 1.00 89.44 89 ASN A N 1
ATOM 717 C CA . ASN A 1 89 ? 0.286 -5.291 -16.805 1.00 89.44 89 ASN A CA 1
ATOM 718 C C . ASN A 1 89 ? 0.113 -3.883 -17.392 1.00 89.44 89 ASN A C 1
ATOM 720 O O . ASN A 1 89 ? 1.110 -3.330 -17.842 1.00 89.44 89 ASN A O 1
ATOM 724 N N . SER A 1 90 ? -1.083 -3.274 -17.341 1.00 89.69 90 SER A N 1
ATOM 725 C CA . SER A 1 90 ? -1.269 -1.885 -17.803 1.00 89.69 90 SER A CA 1
ATOM 726 C C . SER A 1 90 ? -0.570 -0.862 -16.907 1.00 89.69 90 SER A C 1
ATOM 728 O O . SER A 1 90 ? -0.387 0.283 -17.302 1.00 89.69 90 SER A O 1
ATOM 730 N N . TRP A 1 91 ? -0.144 -1.279 -15.712 1.00 88.44 91 TRP A N 1
ATOM 731 C CA . TRP A 1 91 ? 0.650 -0.452 -14.813 1.00 88.44 91 TRP A CA 1
ATOM 732 C C . TRP A 1 91 ? 2.058 -0.157 -15.348 1.00 88.44 91 TRP A C 1
ATOM 734 O O . TRP A 1 91 ? 2.660 0.848 -14.971 1.00 88.44 91 TRP A O 1
ATOM 744 N N . PHE A 1 92 ? 2.620 -1.036 -16.184 1.00 92.12 92 PHE A N 1
ATOM 745 C CA . PHE A 1 92 ? 3.989 -0.859 -16.654 1.00 92.12 92 PHE A CA 1
ATOM 746 C C . PHE A 1 92 ? 4.048 -0.162 -17.994 1.00 92.12 92 PHE A C 1
ATOM 748 O O . PHE A 1 92 ? 3.390 -0.563 -18.949 1.00 92.12 92 PHE A O 1
ATOM 755 N N . CYS A 1 93 ? 4.916 0.839 -18.062 1.00 90.62 93 CYS A N 1
ATOM 756 C CA . CYS A 1 93 ? 5.115 1.650 -19.248 1.00 90.62 93 CYS A CA 1
ATOM 757 C C . CYS A 1 93 ? 6.619 1.769 -19.525 1.00 90.62 93 CYS A C 1
ATOM 759 O O . CYS A 1 93 ? 7.316 2.413 -18.732 1.00 90.62 93 CYS A O 1
ATOM 761 N N . PRO A 1 94 ? 7.136 1.165 -20.614 1.00 91.62 94 PRO A N 1
ATOM 762 C CA . PRO A 1 94 ? 8.548 1.260 -20.991 1.00 91.62 94 PRO A CA 1
ATOM 763 C C . PRO A 1 94 ? 9.058 2.704 -21.095 1.00 91.62 94 PRO A C 1
ATOM 765 O O . PRO A 1 94 ? 10.196 2.974 -20.710 1.00 91.62 94 PRO A O 1
ATOM 768 N N . ASP A 1 95 ? 8.188 3.627 -21.510 1.00 92.19 95 ASP A N 1
ATOM 769 C CA . ASP A 1 95 ? 8.487 5.053 -21.687 1.00 92.19 95 ASP A CA 1
ATOM 770 C C . ASP A 1 95 ? 8.353 5.875 -20.397 1.00 92.19 95 ASP A C 1
ATOM 772 O O . ASP A 1 95 ? 8.546 7.090 -20.396 1.00 92.19 95 ASP A O 1
ATOM 776 N N . SER A 1 96 ? 8.042 5.234 -19.265 1.00 86.25 96 SER A N 1
ATOM 777 C CA . SER A 1 96 ? 7.923 5.934 -17.989 1.00 86.25 96 SER A CA 1
ATOM 778 C C . SER A 1 96 ? 9.229 6.633 -17.608 1.00 86.25 96 SER A C 1
ATOM 780 O O . SER A 1 96 ? 10.327 6.076 -17.728 1.00 86.25 96 SER A O 1
ATOM 782 N N . THR A 1 97 ? 9.114 7.840 -17.062 1.00 85.88 97 THR A N 1
ATOM 783 C CA . THR A 1 97 ? 10.228 8.563 -16.432 1.00 85.88 97 THR A CA 1
ATOM 784 C C . THR A 1 97 ? 10.687 7.887 -15.135 1.00 85.88 97 THR A C 1
ATOM 786 O O . THR A 1 97 ? 11.822 8.074 -14.702 1.00 85.88 97 THR A O 1
ATOM 789 N N . GLN A 1 98 ? 9.849 7.035 -14.536 1.00 82.94 98 GLN A N 1
ATOM 790 C CA . GLN A 1 98 ? 10.186 6.252 -13.352 1.00 82.94 98 GLN A CA 1
ATOM 791 C C . GLN A 1 98 ? 10.717 4.865 -13.748 1.00 82.94 98 GLN A C 1
ATOM 793 O O . GLN A 1 98 ? 9.949 3.950 -14.041 1.00 82.94 98 GLN A O 1
ATOM 798 N N . ASP A 1 99 ? 12.036 4.652 -13.673 1.00 86.44 99 ASP A N 1
ATOM 799 C CA . ASP A 1 99 ? 12.676 3.408 -14.148 1.00 86.44 99 ASP A CA 1
ATOM 800 C C . ASP A 1 99 ? 12.055 2.123 -13.561 1.00 86.44 99 ASP A C 1
ATOM 802 O O . ASP A 1 99 ? 11.854 1.124 -14.254 1.00 86.44 99 ASP A O 1
ATOM 806 N N . ARG A 1 100 ? 11.660 2.179 -12.284 1.00 86.25 100 ARG A N 1
ATOM 807 C CA . ARG A 1 100 ? 11.048 1.066 -11.542 1.00 86.25 100 ARG A CA 1
ATOM 808 C C . ARG A 1 100 ? 9.706 0.577 -12.101 1.00 86.25 100 ARG A C 1
ATOM 810 O O . ARG A 1 100 ? 9.334 -0.548 -11.783 1.00 86.25 100 ARG A O 1
ATOM 817 N N . VAL A 1 101 ? 8.970 1.393 -12.864 1.00 89.19 101 VAL A N 1
ATOM 818 C CA . VAL A 1 101 ? 7.675 1.002 -13.462 1.00 89.19 101 VAL A CA 1
ATOM 819 C C . VAL A 1 101 ? 7.790 0.678 -14.954 1.00 89.19 101 VAL A C 1
ATOM 821 O O . VAL A 1 101 ? 6.788 0.369 -15.588 1.00 89.19 101 VAL A O 1
ATOM 824 N N . ARG A 1 102 ? 9.003 0.686 -15.523 1.00 92.06 102 ARG A N 1
ATOM 825 C CA . ARG A 1 102 ? 9.213 0.335 -16.937 1.00 92.06 102 ARG A CA 1
ATOM 826 C C . ARG A 1 102 ? 8.984 -1.138 -17.249 1.00 92.06 102 ARG A C 1
ATOM 828 O O . ARG A 1 102 ? 8.630 -1.478 -18.371 1.00 92.06 102 ARG A O 1
ATOM 835 N N . SER A 1 103 ? 9.193 -2.020 -16.273 1.00 93.25 103 SER A N 1
ATOM 836 C CA . SER A 1 103 ? 8.915 -3.449 -16.419 1.00 93.25 103 SER A CA 1
ATOM 837 C C . SER A 1 103 ? 8.591 -4.123 -15.085 1.00 93.25 103 SER A C 1
ATOM 839 O O . SER A 1 103 ? 9.013 -3.674 -14.013 1.00 93.25 103 SER A O 1
ATOM 841 N N . ARG A 1 104 ? 7.900 -5.268 -15.164 1.00 93.31 104 ARG A N 1
ATOM 842 C CA . ARG A 1 104 ? 7.611 -6.155 -14.021 1.00 93.31 104 ARG A CA 1
ATOM 843 C C . ARG A 1 104 ? 8.871 -6.563 -13.265 1.00 93.31 104 ARG A C 1
ATOM 845 O O . ARG A 1 104 ? 8.858 -6.655 -12.042 1.00 93.31 104 ARG A O 1
ATOM 852 N N . GLU A 1 105 ? 9.960 -6.815 -13.975 1.00 92.88 105 GLU A N 1
ATOM 853 C CA . GLU A 1 105 ? 11.221 -7.261 -13.384 1.00 92.88 105 GLU A CA 1
ATOM 854 C C . GLU A 1 105 ? 11.853 -6.179 -12.507 1.00 92.88 105 GLU A C 1
ATOM 856 O O . GLU A 1 105 ? 12.203 -6.441 -11.352 1.00 92.88 105 GLU A O 1
ATOM 861 N N . LYS A 1 106 ? 11.939 -4.947 -13.027 1.00 92.31 106 LYS A N 1
ATOM 862 C CA . LYS A 1 106 ? 12.459 -3.790 -12.287 1.00 92.31 106 LYS A CA 1
ATOM 863 C C . LYS A 1 106 ? 11.608 -3.498 -11.059 1.00 92.31 106 LYS A C 1
ATOM 865 O O . LYS A 1 106 ? 12.148 -3.297 -9.968 1.00 92.31 106 LYS A O 1
ATOM 870 N N . TRP A 1 107 ? 10.288 -3.572 -11.218 1.00 92.44 107 TRP A N 1
ATOM 871 C CA . TRP A 1 107 ? 9.341 -3.477 -10.116 1.00 92.44 107 TRP A CA 1
ATOM 872 C C . TRP A 1 107 ? 9.624 -4.533 -9.043 1.00 92.44 107 TRP A C 1
ATOM 874 O O . TRP A 1 107 ? 9.884 -4.205 -7.885 1.00 92.44 107 TRP A O 1
ATOM 884 N N . ASN A 1 108 ? 9.670 -5.807 -9.435 1.00 92.69 108 ASN A N 1
ATOM 885 C CA . ASN A 1 108 ? 9.878 -6.930 -8.526 1.00 92.69 108 ASN A CA 1
ATOM 886 C C . ASN A 1 108 ? 11.215 -6.859 -7.786 1.00 92.69 108 ASN A C 1
ATOM 888 O O . ASN A 1 108 ? 11.269 -7.220 -6.611 1.00 92.69 108 ASN A O 1
ATOM 892 N N . LYS A 1 109 ? 12.288 -6.380 -8.429 1.00 92.31 109 LYS A N 1
ATOM 893 C CA . LYS A 1 109 ? 13.588 -6.177 -7.772 1.00 92.31 109 LYS A CA 1
ATOM 894 C C . LYS A 1 109 ? 13.457 -5.231 -6.577 1.00 92.31 109 LYS A C 1
ATOM 896 O O . LYS A 1 109 ? 13.920 -5.555 -5.486 1.00 92.31 109 LYS A O 1
ATOM 901 N N . ARG A 1 110 ? 12.772 -4.101 -6.763 1.00 89.31 110 ARG A N 1
ATOM 902 C CA . ARG A 1 110 ? 12.501 -3.133 -5.692 1.00 89.31 110 ARG A CA 1
ATOM 903 C C . ARG A 1 110 ? 11.562 -3.703 -4.630 1.00 89.31 110 ARG A C 1
ATOM 905 O O . ARG A 1 110 ? 11.842 -3.589 -3.439 1.00 89.31 110 ARG A O 1
ATOM 912 N N . GLU A 1 111 ? 10.458 -4.325 -5.036 1.00 91.50 111 GLU A N 1
ATOM 913 C CA . GLU A 1 111 ? 9.473 -4.842 -4.081 1.00 91.50 111 GLU A CA 1
ATOM 914 C C . GLU A 1 111 ? 10.036 -5.983 -3.227 1.00 91.50 111 GLU A C 1
ATOM 916 O O . GLU A 1 111 ? 9.694 -6.072 -2.051 1.00 91.50 111 GLU A O 1
ATOM 921 N N . LYS A 1 112 ? 10.935 -6.820 -3.764 1.00 92.56 112 LYS A N 1
ATOM 922 C CA . LYS A 1 112 ? 11.644 -7.846 -2.979 1.00 92.56 112 LYS A CA 1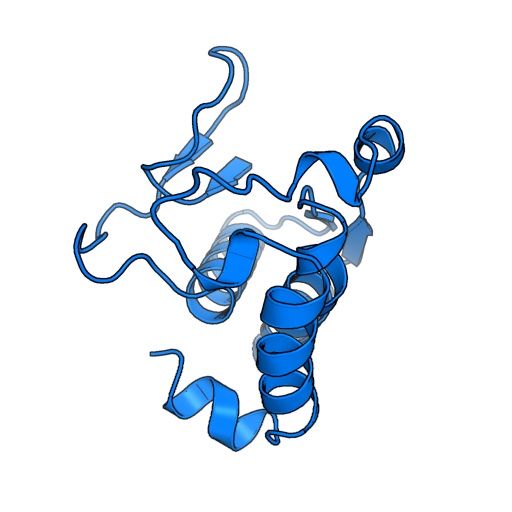
ATOM 923 C C . LYS A 1 112 ? 12.413 -7.227 -1.813 1.00 92.56 112 LYS A C 1
ATOM 925 O O . LYS A 1 112 ? 12.285 -7.711 -0.695 1.00 92.56 112 LYS A O 1
ATOM 930 N N . ILE A 1 113 ? 13.136 -6.130 -2.046 1.00 90.00 113 ILE A N 1
ATOM 931 C CA . ILE A 1 113 ? 13.847 -5.403 -0.983 1.00 90.00 113 ILE A CA 1
ATOM 932 C C . ILE A 1 113 ? 12.851 -4.931 0.085 1.00 90.00 113 ILE A C 1
ATOM 934 O O . ILE A 1 113 ? 13.031 -5.202 1.268 1.00 90.00 113 ILE A O 1
ATOM 938 N N . LEU A 1 114 ? 11.746 -4.302 -0.325 1.00 88.94 114 LEU A N 1
ATOM 939 C CA . LEU A 1 114 ? 10.730 -3.792 0.605 1.00 88.94 114 LEU A CA 1
ATOM 940 C C . LEU A 1 114 ? 9.979 -4.881 1.382 1.00 88.94 114 LEU A C 1
ATOM 942 O O . LEU A 1 114 ? 9.469 -4.597 2.466 1.00 88.94 114 LEU A O 1
ATOM 946 N N . LYS A 1 115 ? 9.871 -6.094 0.831 1.00 90.38 115 LYS A N 1
ATOM 947 C CA . LYS A 1 115 ? 9.293 -7.261 1.515 1.00 90.38 115 LYS A CA 1
ATOM 948 C C . LYS A 1 115 ? 10.245 -7.854 2.552 1.00 90.38 115 LYS A C 1
ATOM 950 O O . LYS A 1 115 ? 9.773 -8.397 3.543 1.00 90.38 115 LYS A O 1
ATOM 955 N N . LEU A 1 116 ? 11.555 -7.760 2.318 1.00 92.00 116 LEU A N 1
ATOM 956 C CA . LEU A 1 116 ? 12.582 -8.305 3.209 1.00 92.00 116 LEU A CA 1
ATOM 957 C C . LEU A 1 116 ? 12.939 -7.359 4.359 1.00 92.00 116 LEU A C 1
ATOM 959 O O . LEU A 1 116 ? 13.329 -7.826 5.424 1.00 92.00 116 LEU A O 1
ATOM 963 N N . ILE A 1 117 ? 12.804 -6.044 4.166 1.00 91.12 117 ILE A N 1
ATOM 964 C CA . ILE A 1 117 ? 13.068 -5.068 5.227 1.00 91.12 117 ILE A CA 1
ATOM 965 C C . ILE A 1 117 ? 12.037 -5.245 6.359 1.00 91.12 117 ILE A C 1
ATOM 967 O O . ILE A 1 117 ? 10.833 -5.114 6.114 1.00 91.12 117 ILE A O 1
ATOM 971 N N . PRO A 1 118 ? 12.478 -5.472 7.612 1.00 92.19 118 PRO A N 1
ATOM 972 C CA . PRO A 1 118 ? 11.590 -5.477 8.767 1.00 92.19 118 PRO A CA 1
ATOM 973 C C . PRO A 1 118 ? 10.782 -4.182 8.871 1.00 92.19 118 PRO A C 1
ATOM 975 O O . PRO A 1 118 ? 11.318 -3.086 8.693 1.00 92.19 118 PRO A O 1
ATOM 978 N N . PHE A 1 119 ? 9.497 -4.284 9.222 1.00 89.88 119 PHE A N 1
ATOM 979 C CA . PHE A 1 119 ? 8.602 -3.123 9.189 1.00 89.88 119 PHE A CA 1
ATOM 980 C C . PHE A 1 119 ? 9.082 -1.960 10.076 1.00 89.88 119 PHE A C 1
ATOM 982 O O . PHE A 1 119 ? 8.944 -0.796 9.707 1.00 89.88 119 PHE A O 1
ATOM 989 N N . PHE A 1 120 ? 9.705 -2.259 11.221 1.00 89.31 120 PHE A N 1
ATOM 990 C CA . PHE A 1 120 ? 10.240 -1.229 12.114 1.00 89.31 120 PHE A CA 1
ATOM 991 C C . PHE A 1 120 ? 11.386 -0.416 11.487 1.00 89.31 120 PHE A C 1
ATOM 993 O O . PHE A 1 120 ? 11.551 0.749 11.833 1.00 89.31 120 PHE A O 1
ATOM 1000 N N . ILE A 1 121 ? 12.151 -1.003 10.560 1.00 90.00 121 ILE A N 1
ATOM 1001 C CA . ILE A 1 121 ? 13.176 -0.299 9.779 1.00 90.00 121 ILE A CA 1
ATOM 1002 C C . ILE A 1 121 ? 12.494 0.491 8.664 1.00 90.00 121 ILE A C 1
ATOM 1004 O O . ILE A 1 121 ? 12.757 1.680 8.501 1.00 90.00 121 ILE A O 1
ATOM 1008 N N . TYR A 1 122 ? 11.560 -0.144 7.948 1.00 90.00 122 TYR A N 1
ATOM 1009 C CA . TYR A 1 122 ? 10.801 0.488 6.868 1.00 90.00 122 TYR A CA 1
ATOM 1010 C C . TYR A 1 122 ? 10.150 1.806 7.312 1.00 90.00 122 TYR A C 1
ATOM 1012 O O . TYR A 1 122 ? 10.350 2.824 6.657 1.00 90.00 122 TYR A O 1
ATOM 1020 N N . LYS A 1 123 ? 9.453 1.822 8.456 1.00 86.56 123 LYS A N 1
ATOM 1021 C CA . LYS A 1 123 ? 8.772 3.027 8.963 1.00 86.56 123 LYS A CA 1
ATOM 1022 C C . LYS A 1 123 ? 9.710 4.183 9.324 1.00 86.56 123 LYS A C 1
ATOM 1024 O O . LYS A 1 123 ? 9.263 5.321 9.397 1.00 86.56 123 LYS A O 1
ATOM 1029 N N . ASN A 1 124 ? 10.986 3.897 9.589 1.00 83.81 124 ASN A N 1
ATOM 1030 C CA . ASN A 1 124 ? 11.979 4.920 9.912 1.00 83.81 124 ASN A CA 1
ATOM 1031 C C . ASN A 1 124 ? 12.585 5.554 8.657 1.00 83.81 124 ASN A C 1
ATOM 1033 O O . ASN A 1 124 ? 13.031 6.694 8.730 1.00 83.81 124 ASN A O 1
ATOM 1037 N N . ILE A 1 125 ? 12.590 4.820 7.541 1.00 82.56 125 ILE A N 1
ATOM 1038 C CA . ILE A 1 125 ? 13.104 5.271 6.241 1.00 82.56 125 ILE A CA 1
ATOM 1039 C C . ILE A 1 125 ? 11.982 5.903 5.404 1.00 82.56 125 ILE A C 1
ATOM 1041 O O . ILE A 1 125 ? 12.226 6.840 4.658 1.00 82.56 125 ILE A O 1
ATOM 1045 N N . ALA A 1 126 ? 10.745 5.418 5.539 1.00 75.62 126 ALA A N 1
ATOM 1046 C CA . ALA A 1 126 ? 9.558 5.952 4.871 1.00 75.62 126 ALA A CA 1
ATOM 1047 C C . ALA A 1 126 ? 8.960 7.159 5.627 1.00 75.62 126 ALA A C 1
ATOM 1049 O O . ALA A 1 126 ? 7.776 7.145 5.974 1.00 75.62 126 ALA A O 1
ATOM 1050 N N . LYS A 1 127 ? 9.802 8.144 5.963 1.00 60.19 127 LYS A N 1
ATOM 1051 C CA . LYS A 1 127 ? 9.421 9.353 6.707 1.00 60.19 127 LYS A CA 1
ATOM 1052 C C . LYS A 1 127 ? 9.095 10.526 5.810 1.00 60.19 127 LYS A C 1
ATOM 1054 O O . LYS A 1 127 ? 9.712 10.634 4.734 1.00 60.19 127 LYS A O 1
#

Secondary structure (DSSP, 8-state):
-EE-TT----TTS--EE-S--BTTBPPPHHHHHHHHHHHHHHTT--EEEE---HHHHHHHHHHHHHHHHHTT---EEEE-GGGGGS-GGGG--TT-SSGGGS-HHHHHHHHHHHHHS-HHHHHHH--

Radius of gyration: 15.11 Å; chains: 1; bounding box: 32×28×40 Å

Foldseek 3Di:
DEDEPPDDDDPPDDYDYDPDADPVHGADLLVSLLVVLVVCVVVVNQEDEDDDQPLCVVVNVVNNVVSCVVVVHNHHYHYDPCNVVDDNLVQAPCPDPDNCRPDPVSVVVVVVVVVPDDVVVVVVVSD

Sequence (127 aa):
MYTQLDVCIEPDVKVKYIIEEDPENPPTTWQIARGVVRLANQQSIKKILIVAAKPHLWRVLRDVKQAVREAGKEIEVCVCEEIEQYPENSWFCPDSTQDRVRSREKWNKREKILKLIPFFIYKNIAK